Protein AF-A0A9W8AQ56-F1 (afdb_monomer_lite)

Organism: NCBI:txid1520584

InterPro domains:
  IPR023231 GSKIP domain superfamily [G3DSA:3.30.2280.10] (29-128)

Foldseek 3Di:
DVQVVFQVQQVVQCVVCVVFKAPKDKDFLVVDPPPLSVVLCVPQNVPWGIWIWIAGDPRKIWIWTADPQAIATQDIDDPPDDPPPGSDPPDAPRHGDDDNGPLVNCVRNYVVSVVVVVVVVVVVVVVD

Sequence (128 aa):
MEAQRQRIELEGALRANGDFLRNCQVCPVEEYTNPQVQYFLQKYAPASKYMASFTACGDTQLWVIVRPEGFQAIHRIRPGDSEDDEMDEGNNPIQHAYFEEFSTLLMGSCPEYARDHSQLLASRLHAL

Secondary structure (DSSP, 8-state):
-HHHHHHHHHHHHHHHTGGGEEEEEEEEGGG---HHHHHHHHHH-TT--EEEEEEETTTEEEEEEEETTEEEEEEEE-TT--TTGGG-TTS-TTTT-EESSHHHHHHHH-HHHHHHHHHHHHHHHTT-

Radius of gyration: 14.82 Å; chains: 1; bounding box: 45×26×40 Å

Structure (mmCIF, N/CA/C/O backbone):
data_AF-A0A9W8AQ56-F1
#
_entry.id   AF-A0A9W8AQ56-F1
#
loop_
_atom_site.group_PDB
_atom_site.id
_atom_site.type_symbol
_atom_site.label_atom_id
_atom_site.label_alt_id
_atom_site.label_comp_id
_atom_site.label_asym_id
_atom_site.label_entity_id
_atom_site.label_seq_id
_atom_site.pdbx_PDB_ins_code
_atom_site.Cartn_x
_atom_site.Cartn_y
_atom_site.Cartn_z
_atom_site.occupancy
_atom_site.B_iso_or_equiv
_atom_site.auth_seq_id
_atom_site.auth_comp_id
_atom_site.auth_asym_id
_atom_site.auth_atom_id
_atom_site.pdbx_PDB_model_num
ATOM 1 N N . MET A 1 1 ? -9.412 -0.758 18.607 1.00 68.12 1 MET A N 1
ATOM 2 C CA . MET A 1 1 ? -10.455 -0.851 17.557 1.00 68.12 1 MET A CA 1
ATOM 3 C C . MET A 1 1 ? -9.953 -0.329 16.217 1.00 68.12 1 MET A C 1
ATOM 5 O O . MET A 1 1 ? -10.115 -1.019 15.224 1.00 68.12 1 MET A O 1
ATOM 9 N N . GLU A 1 2 ? -9.280 0.822 16.181 1.00 82.88 2 GLU A N 1
ATOM 10 C CA . GLU A 1 2 ? -8.772 1.423 14.937 1.00 82.88 2 GLU A CA 1
ATOM 11 C C . GLU A 1 2 ? -7.765 0.551 14.164 1.00 82.88 2 GLU A C 1
ATOM 13 O O . GLU A 1 2 ? -7.901 0.397 12.958 1.00 82.88 2 GLU A O 1
ATOM 18 N N . ALA A 1 3 ? -6.829 -0.116 14.848 1.00 84.56 3 ALA A N 1
ATOM 19 C CA . ALA A 1 3 ? -5.868 -1.017 14.200 1.00 84.56 3 ALA A CA 1
ATOM 20 C C . ALA A 1 3 ? -6.553 -2.174 13.442 1.00 84.56 3 ALA A C 1
ATOM 22 O O . ALA A 1 3 ? -6.207 -2.482 12.306 1.00 84.56 3 ALA A O 1
ATOM 23 N N . GLN A 1 4 ? -7.574 -2.786 14.048 1.00 87.50 4 GLN A N 1
ATOM 24 C CA . GLN A 1 4 ? -8.336 -3.861 13.413 1.00 87.50 4 GLN A CA 1
ATOM 25 C C . GLN A 1 4 ? -9.151 -3.349 12.218 1.00 87.50 4 GLN A C 1
ATOM 27 O O . GLN A 1 4 ? -9.271 -4.058 11.224 1.00 87.50 4 GLN A O 1
ATOM 32 N N . ARG A 1 5 ? -9.650 -2.107 12.284 1.00 89.81 5 ARG A N 1
ATOM 33 C CA . ARG A 1 5 ? -10.319 -1.441 11.158 1.00 89.81 5 ARG A CA 1
ATOM 34 C C . ARG A 1 5 ? -9.369 -1.270 9.970 1.00 89.81 5 ARG A C 1
ATOM 36 O O . ARG A 1 5 ? -9.702 -1.709 8.879 1.00 89.81 5 ARG A O 1
ATOM 43 N N . GLN A 1 6 ? -8.171 -0.727 10.208 1.00 89.50 6 GLN A N 1
ATOM 44 C CA . GLN A 1 6 ? -7.145 -0.545 9.171 1.00 89.50 6 GLN A CA 1
ATOM 45 C C . GLN A 1 6 ? -6.803 -1.869 8.477 1.00 89.50 6 GLN A C 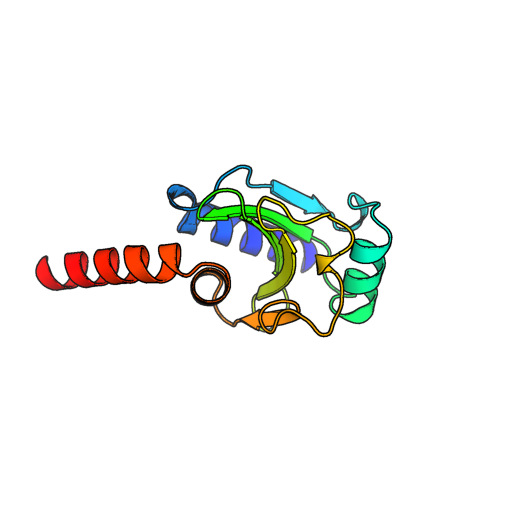1
ATOM 47 O O . GLN A 1 6 ? -6.735 -1.931 7.253 1.00 89.50 6 GLN A O 1
ATOM 52 N N . ARG A 1 7 ? -6.635 -2.948 9.252 1.00 91.31 7 ARG A N 1
ATOM 53 C CA . ARG A 1 7 ? -6.382 -4.282 8.698 1.00 91.31 7 ARG A CA 1
ATOM 54 C C . ARG A 1 7 ? -7.522 -4.757 7.794 1.00 91.31 7 ARG A C 1
ATOM 56 O O . ARG A 1 7 ? -7.254 -5.201 6.683 1.00 91.31 7 ARG A O 1
ATOM 63 N N . ILE A 1 8 ? -8.769 -4.655 8.257 1.00 92.56 8 ILE A N 1
ATOM 64 C CA . ILE A 1 8 ? -9.953 -5.076 7.490 1.00 92.56 8 ILE A CA 1
ATOM 65 C C . ILE A 1 8 ? -10.087 -4.260 6.198 1.00 92.56 8 ILE A C 1
ATOM 67 O O . ILE A 1 8 ? -10.388 -4.828 5.152 1.00 92.56 8 ILE A O 1
ATOM 71 N N . GLU A 1 9 ? -9.844 -2.950 6.252 1.00 91.31 9 GLU A N 1
ATOM 72 C CA . GLU A 1 9 ? -9.882 -2.071 5.078 1.00 91.31 9 GLU A CA 1
ATOM 73 C C . GLU A 1 9 ? -8.826 -2.470 4.037 1.00 91.31 9 GLU A C 1
ATOM 75 O O . GLU A 1 9 ? -9.157 -2.612 2.860 1.00 91.31 9 GLU A O 1
ATOM 80 N N . LEU A 1 10 ? -7.585 -2.737 4.461 1.00 91.25 10 LEU A N 1
ATOM 81 C CA . LEU A 1 10 ? -6.526 -3.220 3.568 1.00 91.25 10 LEU A CA 1
ATOM 82 C C . LEU A 1 10 ? -6.865 -4.590 2.968 1.00 91.25 10 LEU A C 1
ATOM 84 O O . LEU A 1 10 ? -6.795 -4.763 1.755 1.00 91.25 10 LEU A O 1
ATOM 88 N N . GLU A 1 11 ? -7.264 -5.562 3.792 1.00 92.81 11 GLU A N 1
ATOM 89 C CA . GLU A 1 11 ? -7.636 -6.904 3.323 1.00 92.81 11 GLU A CA 1
ATOM 90 C C . GLU A 1 11 ? -8.824 -6.855 2.346 1.00 92.81 11 GLU A C 1
ATOM 92 O O . GLU A 1 11 ? -8.837 -7.567 1.337 1.00 92.81 11 GLU A O 1
ATOM 97 N N . GLY A 1 12 ? -9.810 -5.997 2.622 1.00 92.12 12 GLY A N 1
ATOM 98 C CA . GLY A 1 12 ? -10.956 -5.754 1.751 1.00 92.12 12 GLY A CA 1
ATOM 99 C C . GLY A 1 12 ? -10.547 -5.144 0.411 1.00 92.12 12 GLY A C 1
ATOM 100 O O . GLY A 1 12 ? -10.972 -5.636 -0.635 1.00 92.12 12 GLY A O 1
ATOM 101 N N . ALA A 1 13 ? -9.681 -4.129 0.432 1.00 89.56 13 ALA A N 1
ATOM 102 C CA . ALA A 1 13 ? -9.183 -3.470 -0.770 1.00 89.56 13 ALA A CA 1
ATOM 103 C C . ALA A 1 13 ? -8.361 -4.420 -1.654 1.00 89.56 13 ALA A C 1
ATOM 105 O O . ALA A 1 13 ? -8.592 -4.484 -2.863 1.00 89.56 13 ALA A O 1
ATOM 106 N N . LEU A 1 14 ? -7.462 -5.214 -1.062 1.00 89.62 14 LEU A N 1
ATOM 107 C CA . LEU A 1 14 ? -6.688 -6.219 -1.797 1.00 89.62 14 LEU A CA 1
ATOM 108 C C . LEU A 1 14 ? -7.599 -7.278 -2.421 1.00 89.62 14 LEU A C 1
ATOM 110 O O . LEU A 1 14 ? -7.435 -7.618 -3.589 1.00 89.62 14 LEU A O 1
ATOM 114 N N . ARG A 1 15 ? -8.603 -7.764 -1.679 1.00 89.31 15 ARG A N 1
ATOM 115 C CA . ARG A 1 15 ? -9.555 -8.758 -2.194 1.00 89.31 15 ARG A CA 1
ATOM 116 C C . ARG A 1 15 ? -10.394 -8.215 -3.350 1.00 89.31 15 ARG A C 1
ATOM 118 O O . ARG A 1 15 ? -10.603 -8.932 -4.321 1.00 89.31 15 ARG A O 1
ATOM 125 N N . ALA A 1 16 ? -10.865 -6.972 -3.256 1.00 86.88 16 ALA A N 1
ATOM 126 C CA . ALA A 1 16 ? -11.688 -6.344 -4.292 1.00 86.88 16 ALA A CA 1
ATOM 127 C C . ALA A 1 16 ? -10.938 -6.135 -5.619 1.00 86.88 16 ALA A C 1
ATOM 129 O O . ALA A 1 16 ? -11.573 -6.039 -6.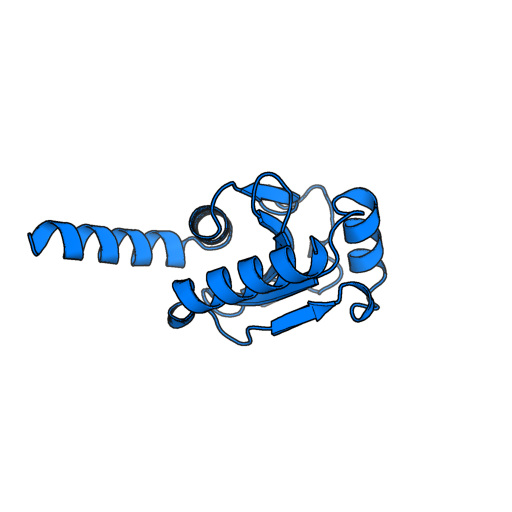665 1.00 86.88 16 ALA A O 1
ATOM 130 N N . ASN A 1 17 ? -9.604 -6.086 -5.575 1.00 83.50 17 ASN A N 1
ATOM 131 C CA . ASN A 1 17 ? -8.742 -5.849 -6.733 1.00 83.50 17 ASN A CA 1
ATOM 132 C C . ASN A 1 17 ? -7.861 -7.062 -7.076 1.00 83.50 17 ASN A C 1
ATOM 134 O O . ASN A 1 17 ? -6.950 -6.939 -7.889 1.00 83.50 17 ASN A O 1
ATOM 138 N N . GLY A 1 18 ? -8.121 -8.227 -6.468 1.00 79.69 18 GLY A N 1
ATOM 139 C CA . GLY A 1 18 ? -7.224 -9.387 -6.489 1.00 79.69 18 GLY A CA 1
ATOM 140 C C . GLY A 1 18 ? -6.866 -9.904 -7.883 1.00 79.69 18 GLY A C 1
ATOM 141 O O . GLY A 1 18 ? -5.767 -10.411 -8.065 1.00 79.69 18 GLY A O 1
ATOM 142 N N . ASP A 1 19 ? -7.731 -9.703 -8.880 1.00 79.62 19 ASP A N 1
ATOM 143 C CA . ASP A 1 19 ? -7.461 -10.094 -10.272 1.00 79.62 19 ASP A CA 1
ATOM 144 C C . ASP A 1 19 ? -6.256 -9.351 -10.883 1.00 79.62 19 ASP A C 1
ATOM 146 O O . ASP A 1 19 ? -5.632 -9.838 -11.824 1.00 79.62 19 ASP A O 1
ATOM 150 N N . PHE A 1 20 ? -5.901 -8.188 -10.330 1.00 76.00 20 PHE A N 1
ATOM 151 C CA . PHE A 1 20 ? -4.815 -7.328 -10.808 1.00 76.00 20 PHE A CA 1
ATOM 152 C C . PHE A 1 20 ? -3.573 -7.356 -9.915 1.00 76.00 20 PHE A C 1
ATOM 154 O O . PHE A 1 20 ? -2.555 -6.745 -10.254 1.00 76.00 20 PHE A O 1
ATOM 161 N N . LEU A 1 21 ? -3.654 -8.029 -8.764 1.00 85.50 21 LEU A N 1
ATOM 162 C CA . LEU A 1 21 ? -2.630 -7.997 -7.728 1.00 85.50 21 LEU A CA 1
ATOM 163 C C . LEU A 1 21 ? -2.062 -9.396 -7.482 1.00 85.50 21 LEU A C 1
ATOM 165 O O . LEU A 1 21 ? -2.762 -10.403 -7.510 1.00 85.50 21 LEU A O 1
ATOM 169 N N . ARG A 1 22 ? -0.765 -9.466 -7.196 1.00 86.50 22 ARG A N 1
ATOM 170 C CA . ARG A 1 22 ? -0.050 -10.703 -6.849 1.00 86.50 22 ARG A CA 1
ATOM 171 C C . ARG A 1 22 ? 0.699 -10.506 -5.535 1.00 86.50 22 ARG A C 1
ATOM 173 O O . ARG A 1 22 ? 0.908 -9.373 -5.114 1.00 86.50 22 ARG A O 1
ATOM 180 N N . ASN A 1 23 ? 1.090 -11.599 -4.876 1.00 87.44 23 ASN A N 1
ATOM 181 C CA . ASN A 1 23 ? 1.891 -11.573 -3.639 1.00 87.44 23 ASN A CA 1
ATOM 182 C C . ASN A 1 23 ? 1.331 -10.631 -2.554 1.00 87.44 23 ASN A C 1
ATOM 184 O O . ASN A 1 23 ? 2.071 -9.888 -1.918 1.00 87.44 23 ASN A O 1
ATOM 188 N N . CYS A 1 24 ? 0.007 -10.622 -2.391 1.00 87.50 24 CYS A N 1
ATOM 189 C CA . CYS A 1 24 ? -0.689 -9.726 -1.474 1.00 87.50 24 CYS A CA 1
ATOM 190 C C . CYS A 1 24 ? -0.495 -10.149 -0.014 1.00 87.50 24 CYS A C 1
ATOM 192 O O . CYS A 1 24 ? -0.820 -11.281 0.350 1.00 87.50 24 CYS A O 1
ATOM 194 N N . GLN A 1 25 ? -0.058 -9.222 0.832 1.00 90.69 25 GLN A N 1
ATOM 195 C CA . GLN A 1 25 ? 0.104 -9.427 2.266 1.00 90.69 25 GLN A CA 1
ATOM 196 C C . GLN A 1 25 ? -0.308 -8.171 3.036 1.00 90.69 25 GLN A C 1
ATOM 198 O O . GLN A 1 25 ? -0.080 -7.054 2.586 1.00 90.69 25 GLN A O 1
ATOM 203 N N . VAL A 1 26 ? -0.909 -8.352 4.214 1.00 92.44 26 VAL A N 1
ATOM 204 C CA . VAL A 1 26 ? -1.139 -7.277 5.187 1.00 92.44 26 VAL A CA 1
ATOM 205 C C . VAL A 1 26 ? -0.411 -7.656 6.463 1.00 92.44 26 VAL A C 1
ATOM 207 O O . VAL A 1 26 ? -0.761 -8.650 7.098 1.00 92.44 26 VAL A O 1
ATOM 210 N N . CYS A 1 27 ? 0.584 -6.859 6.837 1.00 89.38 27 CYS A N 1
ATOM 211 C CA . CYS A 1 27 ? 1.407 -7.096 8.020 1.00 89.38 27 CYS A CA 1
ATOM 212 C C . CYS A 1 27 ? 1.350 -5.914 8.987 1.00 89.38 27 CYS A C 1
ATOM 214 O O . CYS A 1 27 ? 1.189 -4.767 8.551 1.00 89.38 27 CYS A O 1
ATOM 216 N N . PRO A 1 28 ? 1.490 -6.169 10.299 1.00 90.56 28 PRO A N 1
ATOM 217 C CA . PRO A 1 28 ? 1.833 -5.139 11.267 1.00 90.56 28 PRO A CA 1
ATOM 218 C C . PRO A 1 28 ? 3.046 -4.324 10.803 1.00 90.56 28 PRO A C 1
ATOM 220 O O . PRO A 1 28 ? 4.031 -4.880 10.324 1.00 90.56 28 PRO A O 1
ATOM 223 N N . VAL A 1 29 ? 3.000 -3.002 10.974 1.00 87.44 29 VAL A N 1
ATOM 224 C CA . VAL A 1 29 ? 4.103 -2.106 10.561 1.00 87.44 29 VAL A CA 1
ATOM 225 C C . VAL A 1 29 ? 5.424 -2.392 11.291 1.00 87.44 29 VAL A C 1
ATOM 227 O O . VAL A 1 29 ? 6.494 -2.074 10.785 1.00 87.44 29 VAL A O 1
ATOM 230 N N . GLU A 1 30 ? 5.355 -3.011 12.470 1.00 86.38 30 GLU A N 1
ATOM 231 C CA . GLU A 1 30 ? 6.506 -3.420 13.288 1.00 86.38 30 GLU A CA 1
ATOM 232 C C . GLU A 1 30 ? 7.298 -4.598 12.702 1.00 86.38 30 GLU A C 1
ATOM 234 O O . GLU A 1 30 ? 8.465 -4.771 13.042 1.00 86.38 30 GLU A O 1
ATOM 239 N N . GLU A 1 31 ? 6.703 -5.379 11.795 1.00 86.62 31 GLU A N 1
ATOM 240 C CA . GLU A 1 31 ? 7.399 -6.477 11.110 1.00 86.62 31 GLU A CA 1
ATOM 241 C C . GLU A 1 31 ? 8.338 -5.971 10.002 1.00 86.62 31 GLU A C 1
ATOM 243 O O . GLU A 1 31 ? 9.226 -6.696 9.554 1.00 86.62 31 GLU A O 1
ATOM 248 N N . TYR A 1 32 ? 8.185 -4.714 9.574 1.00 82.06 32 TYR A N 1
ATOM 249 C CA . TYR A 1 32 ? 9.004 -4.119 8.523 1.00 82.06 32 TYR A CA 1
ATOM 250 C C . TYR A 1 32 ? 10.269 -3.499 9.116 1.00 82.06 32 TYR A C 1
ATOM 252 O O . TYR A 1 32 ? 10.259 -2.372 9.593 1.00 82.06 32 TYR A O 1
ATOM 260 N N . THR A 1 33 ? 11.387 -4.214 9.075 1.00 80.50 33 THR A N 1
ATOM 261 C CA . THR A 1 33 ? 12.645 -3.773 9.707 1.00 80.50 33 THR A CA 1
ATOM 262 C C . THR A 1 33 ? 13.506 -2.852 8.839 1.00 80.50 33 THR A C 1
ATOM 264 O O . THR A 1 33 ? 14.507 -2.329 9.327 1.00 80.50 33 THR A O 1
ATOM 267 N N . ASN A 1 34 ? 13.133 -2.625 7.574 1.00 79.94 34 ASN A N 1
ATOM 268 C CA . ASN A 1 34 ? 13.870 -1.733 6.678 1.00 79.94 34 ASN A CA 1
ATOM 269 C C . ASN A 1 34 ? 13.882 -0.287 7.252 1.00 79.94 34 ASN A C 1
ATOM 271 O O . ASN A 1 34 ? 12.810 0.280 7.494 1.00 79.94 34 ASN A O 1
ATOM 275 N N . PRO A 1 35 ? 15.062 0.332 7.467 1.00 79.69 35 PRO A N 1
ATOM 276 C CA . PRO A 1 35 ? 15.169 1.661 8.076 1.00 79.69 35 PRO A CA 1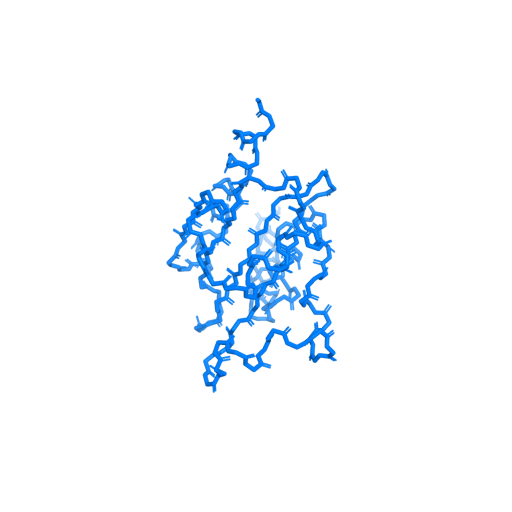
ATOM 277 C C . PRO A 1 35 ? 14.459 2.781 7.310 1.00 79.69 35 PRO A C 1
ATOM 279 O O . PRO A 1 35 ? 13.898 3.681 7.935 1.00 79.69 35 PRO A O 1
ATOM 282 N N . GLN A 1 36 ? 14.453 2.733 5.977 1.00 74.62 36 GLN A N 1
ATOM 283 C CA . GLN A 1 36 ? 13.756 3.723 5.155 1.00 74.62 36 GLN A CA 1
ATOM 284 C C . GLN A 1 36 ? 12.242 3.570 5.320 1.00 74.62 36 GLN A C 1
ATOM 286 O O . GLN A 1 36 ? 11.551 4.553 5.577 1.00 74.62 36 GLN A O 1
ATOM 291 N N . VAL A 1 37 ? 11.725 2.337 5.310 1.00 77.62 37 VAL A N 1
ATOM 292 C CA . VAL A 1 37 ? 10.302 2.066 5.592 1.00 77.62 37 VAL A CA 1
ATOM 293 C C . VAL A 1 37 ? 9.897 2.618 6.952 1.00 77.62 37 VAL A C 1
ATOM 295 O O . VAL A 1 37 ? 8.884 3.306 7.065 1.00 77.62 37 VAL A O 1
ATOM 298 N N . GLN A 1 38 ? 10.712 2.372 7.978 1.00 82.19 38 GLN A N 1
ATOM 299 C CA . GLN A 1 38 ? 10.472 2.899 9.320 1.00 82.19 38 GLN A CA 1
ATOM 300 C C . GLN A 1 38 ? 10.491 4.433 9.352 1.00 82.19 38 GLN A C 1
ATOM 302 O O .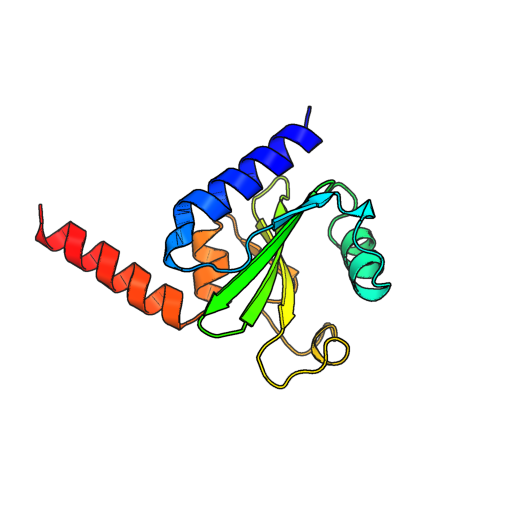 GLN A 1 38 ? 9.617 5.032 9.981 1.00 82.19 38 GLN A O 1
ATOM 307 N N . TYR A 1 39 ? 11.416 5.080 8.636 1.00 82.00 39 TYR A N 1
ATOM 308 C CA . TYR A 1 39 ? 11.435 6.538 8.490 1.00 82.00 39 TYR A CA 1
ATOM 309 C C . TYR A 1 39 ? 10.136 7.065 7.868 1.00 82.00 39 TYR A C 1
ATOM 311 O O . TYR A 1 39 ? 9.510 7.973 8.422 1.00 82.00 39 TYR A O 1
ATOM 319 N N . PHE A 1 40 ? 9.678 6.469 6.765 1.00 78.06 40 PHE A N 1
ATOM 320 C CA . PHE A 1 40 ? 8.452 6.903 6.099 1.00 78.06 40 PHE A CA 1
ATOM 321 C C . PHE A 1 40 ? 7.206 6.668 6.950 1.00 78.06 40 PHE A C 1
ATOM 323 O O . PHE A 1 40 ? 6.343 7.545 7.040 1.00 78.06 40 PHE A O 1
ATOM 330 N N . LEU A 1 41 ? 7.120 5.521 7.620 1.00 81.06 41 LEU A N 1
ATOM 331 C CA . LEU A 1 41 ? 6.036 5.232 8.553 1.00 81.06 41 LEU A CA 1
ATOM 332 C C . LEU A 1 41 ? 5.997 6.262 9.685 1.00 81.06 41 LEU A C 1
ATOM 334 O O . LEU A 1 41 ? 4.925 6.758 10.011 1.00 81.06 41 LEU A O 1
ATOM 338 N N . GLN A 1 42 ? 7.142 6.654 10.242 1.00 83.44 42 GLN A N 1
ATOM 339 C CA . GLN A 1 42 ? 7.193 7.665 11.301 1.00 83.44 42 GLN A CA 1
ATOM 340 C C . GLN A 1 42 ? 6.850 9.072 10.796 1.00 83.44 42 GLN A C 1
ATOM 342 O O . GLN A 1 42 ? 6.101 9.792 11.458 1.00 83.44 42 GLN A O 1
ATOM 347 N N . LYS A 1 43 ? 7.375 9.471 9.631 1.00 79.31 43 LYS A N 1
ATOM 348 C CA . LYS A 1 43 ? 7.200 10.823 9.077 1.00 79.31 43 LYS A CA 1
ATOM 349 C C . LYS A 1 43 ? 5.802 11.047 8.521 1.00 79.31 43 LYS A C 1
ATOM 351 O O . LYS A 1 43 ? 5.191 12.083 8.772 1.00 79.31 43 LYS A O 1
ATOM 356 N N . TYR A 1 44 ? 5.299 10.085 7.759 1.00 74.94 44 TYR A N 1
ATOM 357 C CA . TYR A 1 44 ? 4.046 10.235 7.042 1.00 74.94 44 TYR A CA 1
ATOM 358 C C . TYR A 1 44 ? 2.912 9.563 7.796 1.00 74.94 44 TYR A C 1
ATOM 360 O O . TYR A 1 44 ? 1.848 10.155 7.897 1.00 74.94 44 TYR A O 1
ATOM 368 N N . ALA A 1 45 ? 3.112 8.400 8.407 1.00 78.25 45 ALA A N 1
ATOM 369 C CA . ALA A 1 45 ? 2.010 7.569 8.876 1.00 78.25 45 ALA A CA 1
ATOM 370 C C . ALA A 1 45 ? 2.120 7.055 10.321 1.00 78.25 45 ALA A C 1
ATOM 372 O O . ALA A 1 45 ? 1.888 5.869 10.571 1.00 78.25 45 ALA A O 1
ATOM 373 N N . PRO A 1 46 ? 2.411 7.920 11.309 1.00 81.75 46 PRO A N 1
ATOM 374 C CA . PRO A 1 46 ? 2.744 7.476 12.666 1.00 81.75 46 PRO A CA 1
ATOM 375 C C . PRO A 1 46 ? 1.589 6.748 13.379 1.00 81.75 46 PRO A C 1
ATOM 377 O O . PRO A 1 46 ? 1.799 6.009 14.344 1.00 81.75 46 PRO A O 1
ATOM 380 N N . ALA A 1 47 ? 0.352 6.947 12.911 1.00 84.75 47 ALA A N 1
ATOM 381 C CA . ALA A 1 47 ? -0.843 6.292 13.436 1.00 84.75 47 ALA A CA 1
ATOM 382 C C . ALA A 1 47 ? -1.154 4.935 12.773 1.00 84.75 47 ALA A C 1
ATOM 384 O O . ALA A 1 47 ? -1.962 4.169 13.307 1.00 84.75 47 ALA A O 1
ATOM 385 N N . SER A 1 48 ? -0.538 4.616 11.632 1.00 87.31 48 SER A N 1
ATOM 386 C CA . SER A 1 48 ? -0.797 3.368 10.913 1.00 87.31 48 SER A CA 1
ATOM 387 C C . SER A 1 48 ? -0.196 2.186 11.671 1.00 87.31 48 SER A C 1
ATOM 389 O O . SER A 1 48 ? 0.933 2.233 12.155 1.00 87.31 48 SER A O 1
ATOM 391 N N . LYS A 1 49 ? -0.988 1.122 11.818 1.00 90.50 49 LYS A N 1
ATOM 392 C CA . LYS A 1 49 ? -0.607 -0.113 12.521 1.00 90.50 49 LYS A CA 1
ATOM 393 C C . LYS A 1 49 ? -0.414 -1.290 11.580 1.00 90.50 49 LYS A C 1
ATOM 395 O O . LYS A 1 49 ? 0.281 -2.232 11.940 1.00 90.50 49 LYS A O 1
ATOM 400 N N . TYR A 1 50 ? -0.979 -1.206 10.381 1.00 91.50 50 TYR A N 1
ATOM 401 C CA . TYR A 1 50 ? -0.845 -2.208 9.334 1.00 91.50 50 TYR A CA 1
ATOM 402 C C . TYR A 1 50 ? -0.422 -1.563 8.020 1.00 91.50 50 TYR A C 1
ATOM 404 O O . TYR A 1 50 ? -0.786 -0.421 7.734 1.00 91.50 50 TYR A O 1
ATOM 412 N N . MET A 1 51 ? 0.312 -2.332 7.225 1.00 91.19 51 MET A N 1
ATOM 413 C CA . MET A 1 51 ? 0.697 -1.995 5.864 1.00 91.19 51 MET A CA 1
ATOM 414 C C . MET A 1 51 ? 0.421 -3.190 4.957 1.00 91.19 51 MET A C 1
ATOM 416 O O . MET A 1 51 ? 0.706 -4.337 5.315 1.00 91.19 51 MET A O 1
ATOM 420 N N . ALA A 1 52 ? -0.147 -2.907 3.793 1.00 91.12 52 ALA A N 1
ATOM 421 C CA . ALA A 1 52 ? -0.293 -3.854 2.710 1.00 91.12 52 ALA A CA 1
ATOM 422 C C . ALA A 1 52 ? 0.936 -3.804 1.806 1.00 91.12 52 ALA A C 1
ATOM 424 O O . ALA A 1 52 ? 1.379 -2.721 1.430 1.00 91.12 52 ALA A O 1
ATOM 425 N N . SER A 1 53 ? 1.435 -4.967 1.414 1.00 88.88 53 SER A N 1
ATOM 426 C CA . SER A 1 53 ? 2.401 -5.127 0.338 1.00 88.88 53 SER A CA 1
ATOM 427 C C . SER A 1 53 ? 1.804 -6.014 -0.746 1.00 88.88 53 SER A C 1
ATOM 429 O O . SER A 1 53 ? 1.085 -6.975 -0.465 1.00 88.88 53 SER A O 1
ATOM 431 N N . PHE A 1 54 ? 2.030 -5.654 -2.001 1.00 89.62 54 PHE A N 1
ATOM 432 C CA . PHE A 1 54 ? 1.548 -6.424 -3.140 1.00 89.62 54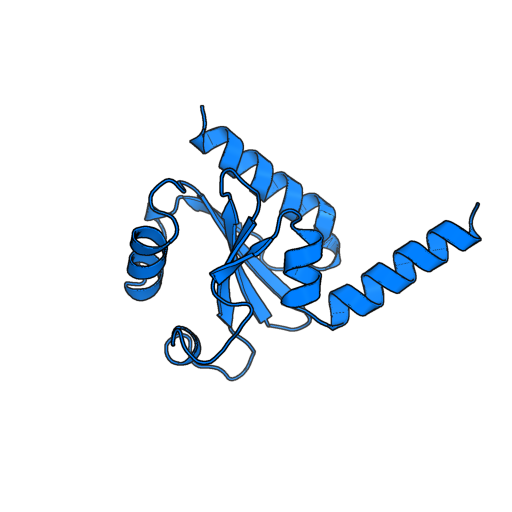 PHE A CA 1
ATOM 433 C C . PHE A 1 54 ? 2.332 -6.062 -4.395 1.00 89.62 54 PHE A C 1
ATOM 435 O O . PHE A 1 54 ? 2.955 -5.006 -4.481 1.00 89.62 54 PHE A O 1
ATOM 442 N N . THR A 1 55 ? 2.277 -6.939 -5.385 1.00 87.62 55 THR A N 1
ATOM 443 C CA . THR A 1 55 ? 2.786 -6.688 -6.727 1.00 87.62 55 THR A CA 1
ATOM 444 C C . THR A 1 55 ? 1.619 -6.317 -7.636 1.00 87.62 55 THR A C 1
ATOM 446 O O . THR A 1 55 ? 0.659 -7.079 -7.744 1.00 87.62 55 THR A O 1
ATOM 449 N N . ALA A 1 56 ? 1.706 -5.175 -8.306 1.00 83.25 56 ALA A N 1
ATOM 450 C CA . ALA A 1 56 ? 0.789 -4.741 -9.352 1.00 83.25 56 ALA A CA 1
ATOM 451 C C . ALA A 1 56 ? 1.538 -4.627 -10.690 1.00 83.25 56 ALA A C 1
ATOM 453 O O . ALA A 1 56 ? 2.727 -4.329 -10.708 1.00 83.25 56 ALA A O 1
ATOM 454 N N . CYS A 1 57 ? 0.824 -4.819 -11.801 1.00 73.75 57 CYS A N 1
ATOM 455 C CA . CYS A 1 57 ? 1.227 -4.401 -13.154 1.00 73.75 57 CYS A CA 1
ATOM 456 C C . CYS A 1 57 ? 2.659 -4.749 -13.562 1.00 73.75 57 CYS A C 1
ATOM 458 O 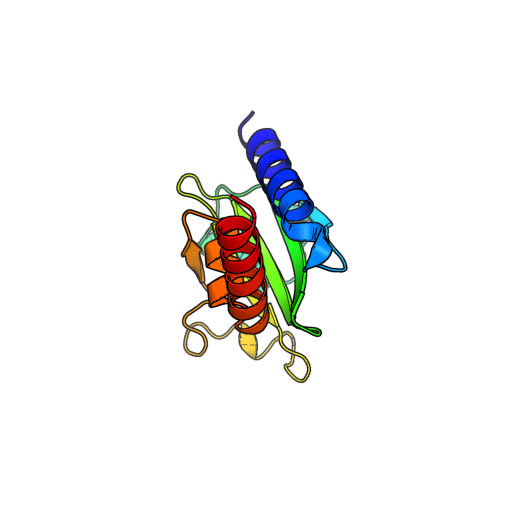O . CYS A 1 57 ? 3.606 -3.971 -13.389 1.00 73.75 57 CYS A O 1
ATOM 460 N N . GLY A 1 58 ? 2.802 -5.972 -14.068 1.00 77.25 58 GLY A N 1
ATOM 461 C CA . GLY A 1 58 ? 4.097 -6.628 -14.139 1.00 77.25 58 GLY A CA 1
ATOM 462 C C . GLY A 1 58 ? 4.624 -6.861 -12.727 1.00 77.25 58 GLY A C 1
ATOM 463 O O . GLY A 1 58 ? 3.894 -7.359 -11.865 1.00 77.25 58 GLY A O 1
ATOM 464 N N . ASP A 1 59 ? 5.875 -6.485 -12.489 1.00 79.50 59 ASP A N 1
ATOM 465 C CA . ASP A 1 59 ? 6.588 -6.761 -11.240 1.00 79.50 59 ASP A CA 1
ATOM 466 C C . ASP A 1 59 ? 6.715 -5.522 -10.338 1.00 79.50 59 ASP A C 1
ATOM 468 O O . ASP A 1 59 ? 7.617 -5.448 -9.510 1.00 79.50 59 ASP A O 1
ATOM 472 N N . THR A 1 60 ? 5.813 -4.539 -10.481 1.00 79.38 60 THR A N 1
ATOM 473 C CA . THR A 1 60 ? 5.852 -3.336 -9.637 1.00 79.38 60 THR A CA 1
ATOM 474 C C . THR A 1 60 ? 5.383 -3.680 -8.227 1.00 79.38 60 THR A C 1
ATOM 476 O O . THR A 1 60 ? 4.214 -4.005 -8.027 1.00 79.38 60 THR A O 1
ATOM 479 N N . GLN A 1 61 ? 6.252 -3.580 -7.226 1.00 84.12 61 GLN A N 1
ATOM 480 C CA . GLN A 1 61 ? 5.850 -3.744 -5.832 1.00 84.12 61 GLN A CA 1
ATOM 481 C C . GLN A 1 61 ? 5.328 -2.420 -5.273 1.00 84.12 61 GLN A C 1
ATOM 483 O O . GLN A 1 61 ? 5.909 -1.363 -5.512 1.00 84.12 61 GLN A O 1
ATOM 488 N N . LEU A 1 62 ? 4.223 -2.476 -4.531 1.00 83.88 62 LEU A N 1
ATOM 489 C CA . LEU A 1 62 ? 3.621 -1.336 -3.853 1.00 83.88 62 LEU A CA 1
ATOM 490 C C . LEU A 1 62 ? 3.431 -1.647 -2.377 1.00 83.88 62 LEU A C 1
ATOM 492 O O . LEU A 1 62 ? 2.943 -2.723 -2.017 1.00 83.88 62 LEU A O 1
ATOM 496 N N . TRP A 1 63 ? 3.772 -0.673 -1.538 1.00 87.06 63 TRP A N 1
ATOM 497 C CA . TRP A 1 63 ? 3.480 -0.689 -0.110 1.00 87.06 63 TRP A CA 1
ATOM 498 C C . TRP A 1 63 ? 2.496 0.422 0.225 1.00 87.06 63 TRP A C 1
ATOM 500 O O . TRP A 1 63 ? 2.745 1.596 -0.055 1.00 87.06 63 TRP A O 1
ATOM 510 N N . VAL A 1 64 ? 1.359 0.042 0.801 1.00 89.25 64 VAL A N 1
ATOM 511 C CA . VAL A 1 64 ? 0.208 0.921 1.007 1.00 89.25 64 VAL A CA 1
ATOM 512 C C . VAL A 1 64 ? -0.276 0.825 2.440 1.00 89.25 64 VAL A C 1
ATOM 514 O O . VAL A 1 64 ? -0.379 -0.252 3.019 1.00 89.25 64 VAL A O 1
ATOM 517 N N . ILE A 1 65 ? -0.637 1.965 3.001 1.00 88.94 65 ILE A N 1
ATOM 518 C CA . ILE A 1 65 ? -1.246 2.069 4.324 1.00 88.94 65 ILE A CA 1
ATOM 519 C C . ILE A 1 65 ? -2.633 2.689 4.244 1.00 88.94 65 ILE A C 1
ATOM 521 O O . ILE A 1 65 ? -2.984 3.362 3.273 1.00 88.94 65 ILE A O 1
ATOM 525 N N . VAL A 1 66 ? -3.382 2.510 5.327 1.00 85.56 66 VAL A N 1
ATOM 526 C CA . VAL A 1 66 ? -4.629 3.229 5.583 1.00 85.56 66 VAL A CA 1
ATOM 527 C C . VAL A 1 66 ? -4.351 4.465 6.432 1.00 85.56 66 VAL A C 1
ATOM 529 O O . VAL A 1 66 ? -3.654 4.411 7.452 1.00 85.56 66 VAL A O 1
ATOM 532 N N . ARG A 1 67 ? -4.964 5.566 6.013 1.00 81.19 67 ARG A N 1
ATOM 533 C CA . ARG A 1 67 ? -5.076 6.860 6.683 1.00 81.19 67 ARG A CA 1
ATOM 534 C C . ARG A 1 67 ? -6.556 7.139 6.980 1.00 81.19 67 ARG A C 1
ATOM 536 O O . ARG A 1 67 ? -7.416 6.556 6.331 1.00 81.19 67 ARG A O 1
ATOM 543 N N . PRO A 1 68 ? -6.883 8.065 7.900 1.00 75.75 68 PRO A N 1
ATOM 544 C CA . PRO A 1 68 ? -8.271 8.463 8.149 1.00 75.75 68 PRO A CA 1
ATOM 545 C C . PRO A 1 68 ? -9.024 8.906 6.894 1.00 75.75 68 PRO A C 1
ATOM 547 O O . PRO A 1 68 ? -10.222 8.676 6.796 1.00 75.75 68 PRO A O 1
ATOM 550 N N . GLU A 1 69 ? -8.316 9.517 5.949 1.00 77.00 69 GLU A N 1
ATOM 551 C CA . GLU A 1 69 ? -8.907 10.028 4.721 1.00 77.00 69 GLU A CA 1
ATOM 552 C C . GLU A 1 69 ? -8.948 8.948 3.615 1.00 77.00 69 GLU A C 1
ATOM 554 O O . GLU A 1 69 ? -9.671 9.113 2.647 1.00 77.00 69 GLU A O 1
ATOM 559 N N . GLY A 1 70 ? -8.221 7.824 3.711 1.00 84.50 70 GLY A N 1
ATOM 560 C CA . GLY A 1 70 ? -8.135 6.846 2.611 1.00 84.50 70 GLY A CA 1
ATOM 561 C C . GLY A 1 70 ? -6.813 6.079 2.578 1.00 84.50 70 GLY A C 1
ATOM 562 O O . GLY A 1 70 ? -6.328 5.620 3.609 1.00 84.50 70 GLY A O 1
ATOM 563 N N . PHE A 1 71 ? -6.205 5.940 1.403 1.00 87.56 71 PHE A N 1
ATOM 564 C CA . PHE A 1 71 ? -5.000 5.143 1.176 1.00 87.56 71 PHE A CA 1
ATOM 565 C C . PHE A 1 71 ? -3.801 6.008 0.802 1.00 87.56 71 PHE A C 1
ATOM 567 O O . PHE A 1 71 ? -3.927 7.041 0.147 1.00 87.56 71 PHE A O 1
ATOM 574 N N . GLN A 1 72 ? -2.609 5.569 1.191 1.00 85.38 72 GLN A N 1
ATOM 575 C CA . GLN A 1 72 ? -1.373 6.225 0.780 1.00 85.38 72 GLN A CA 1
ATOM 576 C C . GLN A 1 72 ? -0.340 5.188 0.359 1.00 85.38 72 GLN A C 1
ATOM 578 O O . GLN A 1 72 ? -0.062 4.250 1.110 1.00 85.38 72 GLN A O 1
ATOM 583 N N . ALA A 1 73 ? 0.250 5.387 -0.820 1.00 82.69 73 ALA A N 1
ATOM 584 C CA . ALA A 1 73 ? 1.412 4.627 -1.254 1.00 82.69 73 ALA A CA 1
ATOM 585 C C . ALA A 1 73 ? 2.657 5.179 -0.550 1.00 82.69 73 ALA A C 1
ATOM 587 O O . ALA A 1 73 ? 2.987 6.359 -0.676 1.00 82.69 73 ALA A O 1
ATOM 588 N N . ILE A 1 74 ? 3.336 4.332 0.217 1.00 73.88 74 ILE A N 1
ATOM 589 C CA . ILE A 1 74 ? 4.590 4.687 0.885 1.00 73.88 74 ILE A CA 1
ATOM 590 C C . ILE A 1 74 ? 5.769 4.426 -0.036 1.00 73.88 74 ILE A C 1
ATOM 592 O O . ILE A 1 74 ? 6.732 5.183 -0.026 1.00 73.88 74 ILE A O 1
ATOM 596 N N . HIS A 1 75 ? 5.680 3.361 -0.826 1.00 75.06 75 HIS A N 1
ATOM 597 C CA . HIS A 1 75 ? 6.781 2.934 -1.657 1.00 75.06 75 HIS A CA 1
ATOM 598 C C . HIS A 1 75 ? 6.282 2.237 -2.915 1.00 75.06 75 HIS A C 1
ATOM 600 O O . HIS A 1 75 ? 5.234 1.580 -2.917 1.00 75.06 75 HIS A O 1
ATOM 606 N N . ARG A 1 76 ? 7.059 2.412 -3.978 1.00 74.31 76 ARG A N 1
ATOM 607 C CA . ARG A 1 76 ? 6.887 1.784 -5.277 1.00 74.31 76 ARG A CA 1
ATOM 608 C C . ARG A 1 76 ? 8.267 1.332 -5.727 1.00 74.31 76 ARG A C 1
ATOM 610 O O . ARG A 1 76 ? 9.168 2.152 -5.657 1.00 74.31 76 ARG A O 1
ATOM 617 N N . ILE A 1 77 ? 8.371 0.085 -6.177 1.00 73.81 77 ILE A N 1
ATOM 618 C CA . ILE A 1 77 ? 9.588 -0.509 -6.748 1.00 73.81 77 ILE A CA 1
ATOM 619 C C . ILE A 1 77 ? 9.219 -1.030 -8.127 1.00 73.81 77 ILE A C 1
ATOM 621 O O . ILE A 1 77 ? 8.271 -1.817 -8.216 1.00 73.81 77 ILE A O 1
ATOM 625 N N . ARG A 1 78 ? 9.909 -0.632 -9.202 1.00 69.00 78 ARG A N 1
ATOM 626 C CA . ARG A 1 78 ? 9.724 -1.263 -10.520 1.00 69.00 78 ARG A CA 1
ATOM 627 C C . ARG A 1 78 ? 10.823 -2.296 -10.781 1.00 69.00 78 ARG A C 1
ATOM 629 O O . ARG A 1 78 ? 11.906 -2.234 -10.202 1.00 69.00 78 ARG A O 1
ATOM 636 N N . PRO A 1 79 ? 10.572 -3.272 -11.669 1.00 66.88 79 PRO A N 1
ATOM 637 C CA . PRO A 1 79 ? 11.619 -4.192 -12.091 1.00 66.88 79 PRO A CA 1
ATOM 638 C C . PRO A 1 79 ? 12.817 -3.440 -12.688 1.00 66.88 79 PRO A C 1
ATOM 640 O O . PRO A 1 79 ? 12.675 -2.723 -13.678 1.00 66.88 79 PRO A O 1
ATOM 643 N N . GLY A 1 80 ? 13.996 -3.662 -12.102 1.00 65.19 80 GLY A N 1
ATOM 644 C CA . GLY A 1 80 ? 15.256 -3.025 -12.498 1.00 65.19 80 GLY A CA 1
ATOM 645 C C . GLY A 1 80 ? 15.729 -1.923 -11.549 1.00 65.19 80 GLY A C 1
ATOM 646 O O . GLY A 1 80 ? 16.901 -1.557 -11.624 1.00 65.19 80 GLY A O 1
ATOM 647 N N . ASP A 1 81 ? 14.867 -1.463 -10.643 1.00 65.69 81 ASP A N 1
ATOM 648 C CA . ASP A 1 81 ? 15.233 -0.499 -9.610 1.00 65.69 81 ASP A CA 1
ATOM 649 C C . ASP A 1 81 ? 15.869 -1.212 -8.414 1.00 65.69 81 ASP A C 1
ATOM 651 O O . ASP A 1 81 ? 15.496 -2.340 -8.070 1.00 65.69 81 ASP A O 1
ATOM 655 N N . SER A 1 82 ? 16.850 -0.570 -7.780 1.00 59.94 82 SER A N 1
ATOM 656 C CA . SER A 1 82 ? 17.312 -1.027 -6.473 1.00 59.94 82 SER A CA 1
ATOM 657 C C . SER A 1 82 ? 16.295 -0.599 -5.409 1.00 59.94 82 SER A C 1
ATOM 659 O O . SER A 1 82 ? 15.677 0.461 -5.524 1.00 59.94 82 SER A O 1
ATOM 661 N N . GLU A 1 83 ? 16.112 -1.417 -4.367 1.00 58.16 83 GLU A N 1
ATOM 662 C CA . GLU A 1 83 ? 15.202 -1.095 -3.252 1.00 58.16 83 GLU A CA 1
ATOM 663 C C . GLU A 1 83 ? 15.577 0.236 -2.563 1.00 58.16 83 GLU A C 1
ATOM 665 O O . GLU A 1 83 ? 14.719 0.884 -1.967 1.00 58.16 83 GLU A O 1
ATOM 670 N N . ASP A 1 84 ? 16.842 0.660 -2.691 1.00 55.41 84 ASP A N 1
ATOM 671 C CA . ASP A 1 84 ? 17.402 1.858 -2.063 1.00 55.41 84 ASP A CA 1
ATOM 672 C C . ASP A 1 84 ? 17.258 3.137 -2.921 1.00 55.41 84 ASP A C 1
ATOM 674 O O . ASP A 1 84 ? 17.148 4.225 -2.351 1.00 55.41 84 ASP A O 1
ATOM 678 N N . ASP A 1 85 ? 17.243 3.036 -4.261 1.00 54.22 85 ASP A N 1
ATOM 679 C CA . ASP A 1 85 ? 17.296 4.196 -5.177 1.00 54.22 85 ASP A CA 1
ATOM 680 C C . ASP A 1 85 ? 15.935 4.894 -5.380 1.00 54.22 85 ASP A C 1
ATOM 682 O O . ASP A 1 85 ? 15.888 6.081 -5.706 1.00 54.22 85 ASP A O 1
ATOM 686 N N . GLU A 1 86 ? 14.811 4.200 -5.169 1.00 56.06 86 GLU A N 1
ATOM 687 C CA . GLU A 1 86 ? 13.462 4.762 -5.375 1.00 56.06 86 GLU A CA 1
ATOM 688 C C . GLU A 1 86 ? 12.781 5.247 -4.082 1.00 56.06 86 GLU A C 1
ATOM 690 O O . GLU A 1 86 ? 11.615 5.615 -4.109 1.00 56.06 86 GLU A O 1
ATOM 695 N N . MET A 1 87 ? 13.464 5.293 -2.938 1.00 59.72 87 MET A N 1
ATOM 696 C CA . MET A 1 87 ? 12.949 5.957 -1.721 1.00 59.72 87 MET A CA 1
ATOM 697 C C . MET A 1 87 ? 13.254 7.469 -1.691 1.00 59.72 87 MET A C 1
ATOM 699 O O . MET A 1 87 ? 12.994 8.132 -0.687 1.00 59.72 87 MET A O 1
ATOM 703 N N . ASP A 1 88 ? 13.830 8.020 -2.763 1.00 57.50 88 ASP A N 1
ATOM 704 C CA . ASP A 1 88 ? 14.239 9.422 -2.844 1.00 57.50 88 ASP A CA 1
ATOM 705 C C . ASP A 1 88 ? 13.024 10.339 -3.094 1.00 57.50 88 ASP A C 1
ATOM 707 O O . ASP A 1 88 ? 12.389 10.292 -4.151 1.00 57.50 88 ASP A O 1
ATOM 711 N N . GLU A 1 89 ? 12.705 11.197 -2.113 1.00 53.69 89 GLU A N 1
ATOM 712 C CA . GLU A 1 89 ? 11.483 12.028 -2.026 1.00 53.69 89 GLU A CA 1
ATOM 713 C C . GLU A 1 89 ? 11.231 12.937 -3.254 1.00 53.69 89 GLU A C 1
ATOM 715 O O . GLU A 1 89 ? 10.160 13.532 -3.381 1.00 53.69 89 GLU A O 1
ATOM 720 N N . GLY A 1 90 ? 12.208 13.073 -4.157 1.00 50.09 90 GLY A N 1
ATOM 721 C CA . GLY A 1 90 ? 12.171 13.961 -5.318 1.00 50.09 90 GLY A CA 1
ATOM 722 C C . GLY A 1 90 ? 11.769 13.334 -6.658 1.00 50.09 90 GLY A C 1
ATOM 723 O O . GLY A 1 90 ? 11.503 14.094 -7.589 1.00 50.09 90 GLY A O 1
ATOM 724 N N . ASN A 1 91 ? 11.722 12.001 -6.799 1.00 50.09 91 ASN A N 1
ATOM 725 C CA . ASN A 1 91 ? 11.674 11.372 -8.133 1.00 50.09 91 ASN A CA 1
ATOM 726 C C . ASN A 1 91 ? 10.331 10.750 -8.548 1.00 50.09 91 ASN A C 1
ATOM 728 O O . ASN A 1 91 ? 10.174 10.394 -9.719 1.00 50.09 91 ASN A O 1
ATOM 732 N N . ASN A 1 92 ? 9.334 10.644 -7.660 1.00 57.44 92 ASN A N 1
ATOM 733 C CA . ASN A 1 92 ? 8.076 9.980 -8.011 1.00 57.44 92 ASN A CA 1
ATOM 734 C C . ASN A 1 92 ? 6.835 10.668 -7.405 1.00 57.44 92 ASN A C 1
ATOM 736 O O . ASN A 1 92 ? 6.579 10.533 -6.213 1.00 57.44 92 ASN A O 1
ATOM 740 N N . PRO A 1 93 ? 5.994 11.346 -8.208 1.00 53.44 93 PRO A N 1
ATOM 741 C CA . PRO A 1 93 ? 4.836 12.099 -7.710 1.00 53.44 93 PRO A CA 1
ATOM 742 C C . PRO A 1 93 ? 3.727 11.224 -7.103 1.00 53.44 93 PRO A C 1
ATOM 744 O O . PRO A 1 93 ? 2.790 11.748 -6.508 1.00 53.44 93 PRO A O 1
ATOM 747 N N . ILE A 1 94 ? 3.802 9.901 -7.275 1.00 58.69 94 ILE A N 1
ATOM 748 C CA . ILE A 1 94 ? 2.864 8.939 -6.682 1.00 58.69 94 ILE A CA 1
ATOM 749 C C . ILE A 1 94 ? 3.371 8.430 -5.330 1.00 58.69 94 ILE A C 1
ATOM 751 O O . ILE A 1 94 ? 2.565 8.042 -4.482 1.00 58.69 94 ILE A O 1
ATOM 755 N N . GLN A 1 95 ? 4.687 8.450 -5.104 1.00 61.34 95 GLN A N 1
ATOM 756 C CA . GLN A 1 95 ? 5.232 8.146 -3.790 1.00 61.34 95 GLN A CA 1
ATOM 757 C C . GLN A 1 95 ? 4.762 9.240 -2.831 1.00 61.34 95 GLN A C 1
ATOM 759 O O . GLN A 1 95 ? 4.877 10.433 -3.099 1.00 61.34 95 GLN A O 1
ATOM 764 N N . HIS A 1 96 ? 4.133 8.817 -1.737 1.00 64.06 96 HIS A N 1
ATOM 765 C CA . HIS A 1 96 ? 3.512 9.670 -0.722 1.00 64.06 96 HIS A CA 1
ATOM 766 C C . HIS A 1 96 ? 2.210 10.369 -1.127 1.00 64.06 96 HIS A C 1
ATOM 768 O O . HIS A 1 96 ? 1.623 11.039 -0.272 1.00 64.06 96 HIS A O 1
ATOM 774 N N . ALA A 1 97 ? 1.707 10.179 -2.350 1.00 68.62 97 ALA A N 1
ATOM 775 C CA . ALA A 1 97 ? 0.407 10.709 -2.734 1.00 68.62 97 ALA A CA 1
ATOM 776 C C . ALA A 1 97 ? -0.718 10.013 -1.957 1.00 68.62 97 ALA A C 1
ATOM 778 O O . ALA A 1 97 ? -0.716 8.797 -1.732 1.00 68.62 97 ALA A O 1
ATOM 779 N N . TYR A 1 98 ? -1.667 10.830 -1.517 1.00 77.81 98 TYR A N 1
ATOM 780 C CA . TYR A 1 98 ? -2.870 10.390 -0.838 1.00 77.81 98 TYR A CA 1
ATOM 781 C C . TYR A 1 98 ? -3.990 10.170 -1.860 1.00 77.81 98 TYR A C 1
ATOM 783 O O . TYR A 1 98 ? -4.164 10.963 -2.787 1.00 77.81 98 TYR A O 1
ATOM 791 N N . PHE A 1 99 ? -4.748 9.096 -1.665 1.00 82.81 99 PHE A N 1
ATOM 792 C CA . PHE A 1 99 ? -5.857 8.709 -2.520 1.00 82.81 99 PHE A CA 1
ATOM 793 C C . PHE A 1 99 ? -7.054 8.305 -1.663 1.00 82.81 99 PHE A C 1
ATOM 795 O O . PHE A 1 99 ? -6.940 7.438 -0.801 1.00 82.81 99 PHE A O 1
ATOM 802 N N . GLU A 1 100 ? -8.215 8.896 -1.927 1.00 84.50 100 GLU A N 1
ATOM 803 C CA . GLU A 1 100 ? -9.465 8.547 -1.240 1.00 84.50 100 GLU A CA 1
ATOM 804 C C . GLU A 1 100 ? -9.864 7.086 -1.508 1.00 84.50 100 GLU A C 1
ATOM 806 O O . GLU A 1 100 ? -10.244 6.351 -0.598 1.00 84.50 100 GLU A O 1
ATOM 811 N N . GLU A 1 101 ? -9.668 6.626 -2.748 1.00 85.62 101 GLU A N 1
ATOM 812 C CA . GLU A 1 101 ? -9.974 5.261 -3.170 1.00 85.62 101 GLU A CA 1
ATOM 813 C C . GLU A 1 101 ? -8.719 4.464 -3.544 1.00 85.62 101 GLU A C 1
ATOM 815 O O . GLU A 1 101 ? -7.802 4.957 -4.210 1.00 85.62 101 GLU A O 1
ATOM 820 N N . PHE A 1 102 ? -8.717 3.176 -3.187 1.00 85.38 102 PHE A N 1
ATOM 821 C CA . PHE A 1 102 ? -7.636 2.248 -3.530 1.00 85.38 102 PHE A CA 1
ATOM 822 C C . PHE A 1 102 ? -7.496 2.049 -5.048 1.00 85.38 102 PHE A C 1
ATOM 824 O O . PHE A 1 102 ? -6.387 1.967 -5.567 1.00 85.38 102 PHE A O 1
ATOM 831 N N . SER A 1 103 ? -8.614 2.029 -5.776 1.00 83.69 103 SER A N 1
ATOM 832 C CA . SER A 1 103 ? -8.662 2.004 -7.245 1.00 83.69 103 SER A CA 1
ATOM 833 C C . SER A 1 103 ? -7.895 3.180 -7.855 1.00 83.69 103 SER A C 1
ATOM 835 O O . SER A 1 103 ? -7.120 2.986 -8.787 1.00 83.69 103 SER A O 1
ATOM 837 N N . THR A 1 104 ? -8.058 4.387 -7.311 1.00 83.31 104 THR A N 1
ATOM 838 C CA . THR A 1 104 ? -7.369 5.598 -7.780 1.00 83.31 104 THR A CA 1
ATOM 839 C C . THR A 1 104 ? -5.871 5.532 -7.515 1.00 83.31 104 THR A C 1
ATOM 841 O O . THR A 1 104 ? -5.083 5.871 -8.401 1.00 83.31 104 THR A O 1
ATOM 844 N N . LEU A 1 105 ? -5.465 5.005 -6.355 1.00 84.69 105 LEU A N 1
ATOM 845 C CA . LEU A 1 105 ? -4.060 4.702 -6.073 1.00 84.69 105 LEU A CA 1
ATOM 846 C C . LEU A 1 105 ? -3.486 3.741 -7.118 1.00 84.69 105 LEU A C 1
ATOM 848 O O . LEU A 1 105 ? -2.398 3.989 -7.646 1.00 84.69 105 LEU A O 1
ATOM 852 N N . LEU A 1 106 ? -4.212 2.667 -7.447 1.00 84.00 106 LEU A N 1
ATOM 853 C CA . LEU A 1 106 ? -3.788 1.707 -8.465 1.00 84.00 106 LEU A CA 1
ATOM 854 C C . LEU A 1 106 ? -3.723 2.340 -9.857 1.00 84.00 106 LEU A C 1
ATOM 856 O O . LEU A 1 106 ? -2.748 2.111 -10.560 1.00 84.00 106 LEU A O 1
ATOM 860 N N . MET A 1 107 ? -4.690 3.175 -10.246 1.00 81.88 107 MET A N 1
ATOM 861 C CA . MET A 1 107 ? -4.670 3.877 -11.538 1.00 81.88 107 MET A CA 1
ATOM 862 C C . MET A 1 107 ? -3.472 4.823 -11.666 1.00 81.88 107 MET A C 1
ATOM 864 O O . MET A 1 107 ? -2.845 4.877 -12.723 1.00 81.88 107 MET A O 1
ATOM 868 N N . GLY A 1 108 ? -3.129 5.548 -10.596 1.00 76.19 108 GLY A N 1
ATOM 869 C CA . GLY A 1 108 ? -1.947 6.410 -10.574 1.00 76.19 108 GLY A CA 1
ATOM 870 C C . GLY A 1 108 ? -0.649 5.603 -10.602 1.00 76.19 108 GLY A C 1
ATOM 871 O O . GLY A 1 108 ? 0.256 5.896 -11.376 1.00 76.19 108 GLY A O 1
ATOM 872 N N . SER A 1 109 ? -0.570 4.542 -9.799 1.00 75.44 109 SER A N 1
ATOM 873 C CA . SER A 1 109 ? 0.639 3.717 -9.658 1.00 75.44 109 SER A CA 1
ATOM 874 C C . SER A 1 109 ? 0.868 2.773 -10.837 1.00 75.44 109 SER A C 1
ATOM 876 O O . SER A 1 109 ? 2.004 2.368 -11.093 1.00 75.44 109 SER A O 1
ATOM 878 N N . CYS A 1 110 ? -0.199 2.443 -11.561 1.00 74.44 110 CYS A N 1
ATOM 879 C CA . CYS A 1 110 ? -0.201 1.511 -12.663 1.00 74.44 110 CYS A CA 1
ATOM 880 C C . CYS A 1 110 ? -1.097 1.970 -13.839 1.00 74.44 110 CYS A C 1
ATOM 882 O O . CYS A 1 110 ? -2.325 1.835 -13.804 1.00 74.44 110 CYS A O 1
ATOM 884 N N . PRO A 1 111 ? -0.478 2.369 -14.964 1.00 72.50 111 PRO A N 1
ATOM 885 C CA . PRO A 1 111 ? -1.203 2.706 -16.189 1.00 72.50 111 PRO A CA 1
ATOM 886 C C . PRO A 1 111 ? -1.979 1.535 -16.821 1.00 72.50 111 PRO A C 1
ATOM 888 O O . PRO A 1 111 ? -2.987 1.747 -17.493 1.00 72.50 111 PRO A O 1
ATOM 891 N N . GLU A 1 112 ? -1.523 0.292 -16.637 1.00 74.50 112 GLU A N 1
ATOM 892 C CA . GLU A 1 112 ? -2.190 -0.903 -17.182 1.00 74.50 112 GLU A CA 1
ATOM 893 C C . GLU A 1 112 ? -3.519 -1.178 -16.476 1.00 74.50 112 GLU A C 1
ATOM 895 O O . GLU A 1 112 ? -4.530 -1.388 -17.138 1.00 74.50 112 GLU A O 1
ATOM 900 N N . TYR A 1 113 ? -3.538 -1.036 -15.151 1.00 77.62 113 TYR A N 1
ATOM 901 C CA . TYR A 1 113 ? -4.738 -1.108 -14.332 1.00 77.62 113 TYR A CA 1
ATOM 902 C C . TYR A 1 113 ? -5.760 -0.059 -14.772 1.00 77.62 113 TYR A C 1
ATOM 904 O O . TYR A 1 113 ? -6.926 -0.384 -14.955 1.00 77.62 113 TYR A O 1
ATOM 912 N N . ALA A 1 114 ? -5.340 1.186 -15.025 1.00 74.12 114 ALA A N 1
ATOM 913 C CA . ALA A 1 114 ? -6.247 2.229 -15.509 1.00 74.12 114 ALA A CA 1
ATOM 914 C C . ALA A 1 114 ? -6.910 1.863 -16.850 1.00 74.12 114 ALA A C 1
ATOM 916 O O . ALA A 1 114 ? -8.108 2.087 -17.039 1.00 74.12 114 ALA A O 1
ATOM 917 N N . ARG A 1 115 ? -6.149 1.260 -17.769 1.00 73.44 115 ARG A N 1
ATOM 918 C CA . ARG A 1 115 ? -6.648 0.794 -19.070 1.00 73.44 115 ARG A CA 1
ATOM 919 C C . ARG A 1 115 ? -7.626 -0.372 -18.921 1.00 73.44 115 ARG A C 1
ATOM 921 O O . ARG A 1 115 ? -8.726 -0.293 -19.466 1.00 73.44 115 ARG A O 1
ATOM 928 N N . ASP A 1 116 ? -7.266 -1.402 -18.166 1.00 74.31 116 ASP A N 1
ATOM 929 C CA . ASP A 1 116 ? -8.088 -2.609 -18.023 1.00 74.31 116 ASP A CA 1
ATOM 930 C C . ASP A 1 116 ? -9.345 -2.338 -17.182 1.00 74.31 116 ASP A C 1
ATOM 932 O O . ASP A 1 116 ? -10.441 -2.793 -17.517 1.00 74.31 116 ASP A O 1
ATOM 936 N N . HIS A 1 117 ? -9.230 -1.504 -16.144 1.00 72.31 117 HIS A N 1
ATOM 937 C CA . HIS A 1 117 ? -10.364 -1.060 -15.336 1.00 72.31 117 HIS A CA 1
ATOM 938 C C . HIS A 1 117 ? -11.354 -0.222 -16.160 1.00 72.31 117 HIS A C 1
ATOM 940 O O . HIS A 1 117 ? -12.565 -0.435 -16.081 1.00 72.31 117 HIS A O 1
ATOM 946 N N . SER A 1 118 ? -10.855 0.671 -17.025 1.00 70.75 118 SER A N 1
ATOM 947 C CA . SER A 1 118 ? -11.702 1.440 -17.951 1.00 70.75 118 SER A CA 1
ATOM 948 C C . SER A 1 118 ? -12.426 0.537 -18.956 1.00 70.75 118 SER A C 1
ATOM 950 O O . SER A 1 118 ? -13.600 0.759 -19.249 1.00 70.75 118 SER A O 1
ATOM 952 N N . GLN A 1 119 ? -11.763 -0.511 -19.457 1.00 68.44 119 GLN A N 1
ATOM 953 C CA . GLN A 1 119 ? -12.377 -1.490 -20.362 1.00 68.44 119 GLN A CA 1
ATOM 954 C C . GLN A 1 119 ? -13.450 -2.339 -19.668 1.00 68.44 119 GLN A C 1
ATOM 956 O O . GLN A 1 119 ? -14.506 -2.593 -20.252 1.00 68.44 119 GLN A O 1
ATOM 961 N N . LEU A 1 120 ? -13.223 -2.742 -18.416 1.00 68.25 120 LEU A N 1
ATOM 962 C CA . LEU A 1 120 ? -14.214 -3.442 -17.592 1.00 68.25 120 LEU A CA 1
ATOM 963 C C . LEU A 1 120 ? -15.452 -2.581 -17.327 1.00 68.25 120 LEU A C 1
ATOM 965 O O . LEU A 1 120 ? -16.576 -3.064 -17.474 1.00 68.25 120 LEU A O 1
ATOM 969 N N . LEU A 1 121 ? -15.261 -1.308 -16.973 1.00 69.31 121 LEU A N 1
ATOM 970 C CA . LEU A 1 121 ? -16.358 -0.356 -16.788 1.00 69.31 121 LEU A CA 1
ATOM 971 C C . LEU A 1 121 ? -17.139 -0.142 -18.092 1.00 69.31 121 LEU A C 1
ATOM 973 O O . LEU A 1 121 ? -18.368 -0.227 -18.087 1.00 69.31 121 LEU A O 1
ATOM 977 N N . ALA A 1 122 ? -16.443 0.047 -19.216 1.00 68.00 122 ALA A N 1
ATOM 978 C CA . ALA A 1 122 ? -17.070 0.198 -20.529 1.00 68.00 122 ALA A CA 1
ATOM 979 C C . ALA A 1 122 ? -17.863 -1.053 -20.949 1.00 68.00 122 ALA A C 1
ATOM 981 O O . ALA A 1 122 ? -18.973 -0.945 -21.469 1.00 68.00 122 ALA A O 1
ATOM 982 N N . SER A 1 123 ? -17.339 -2.248 -20.664 1.00 63.25 123 SER A N 1
ATOM 983 C CA . SER A 1 123 ? -18.015 -3.517 -20.969 1.00 63.25 123 SER A CA 1
ATOM 984 C C . SER A 1 123 ? -19.280 -3.721 -20.130 1.00 63.25 123 SER A C 1
ATOM 986 O O . SER A 1 123 ? -20.266 -4.258 -20.627 1.00 63.25 123 SER A O 1
ATOM 988 N N . ARG A 1 124 ? -19.286 -3.260 -18.871 1.00 65.62 124 ARG A N 1
ATOM 989 C CA . ARG A 1 124 ? -20.476 -3.291 -18.000 1.00 65.62 124 ARG A CA 1
ATOM 990 C C . ARG A 1 124 ? -21.548 -2.293 -18.437 1.00 65.62 124 ARG A C 1
ATOM 992 O O . ARG A 1 124 ? -22.726 -2.607 -18.338 1.00 65.62 124 ARG A O 1
ATOM 999 N N . LEU A 1 125 ? -21.149 -1.130 -18.951 1.00 64.56 125 LEU A N 1
ATOM 1000 C CA . LEU A 1 125 ? -22.058 -0.124 -19.513 1.00 64.56 125 LEU A CA 1
ATOM 1001 C C . LEU A 1 125 ? -22.764 -0.601 -20.789 1.00 64.56 125 LEU A C 1
ATOM 1003 O O . LEU A 1 125 ? -23.918 -0.252 -20.998 1.00 64.56 125 LEU A O 1
ATOM 1007 N N . HIS A 1 126 ? -22.104 -1.414 -21.618 1.00 60.78 126 HIS A N 1
ATOM 1008 C CA . HIS A 1 126 ? -22.718 -2.011 -22.811 1.00 60.78 126 HIS A CA 1
ATOM 1009 C C . HIS A 1 126 ? -23.588 -3.246 -22.527 1.00 60.78 126 HIS A C 1
ATOM 1011 O O . HIS A 1 126 ? -24.277 -3.718 -23.429 1.00 60.78 126 HIS A O 1
ATOM 1017 N N . ALA A 1 127 ? -23.544 -3.779 -21.305 1.00 56.91 127 ALA A N 1
ATOM 1018 C CA . ALA A 1 127 ? -24.330 -4.938 -20.882 1.00 56.91 127 ALA A CA 1
ATOM 1019 C C . ALA A 1 127 ? -25.643 -4.565 -20.157 1.00 56.91 127 ALA A C 1
ATOM 1021 O O . ALA A 1 127 ? -26.351 -5.467 -19.703 1.00 56.91 127 ALA A O 1
ATOM 1022 N N . LEU A 1 128 ? -25.949 -3.267 -20.037 1.00 52.25 128 LEU A N 1
ATOM 1023 C CA . LEU A 1 128 ? -27.197 -2.702 -19.503 1.00 52.25 128 LEU A CA 1
ATOM 1024 C C . LEU A 1 128 ? -28.084 -2.187 -20.642 1.00 52.25 128 LEU A C 1
ATOM 1026 O O . LEU A 1 128 ? -29.320 -2.317 -20.501 1.00 52.25 128 LEU A O 1
#

pLDDT: mean 77.74, std 11.18, range [50.09, 92.81]